Protein AF-A0A1G2ZCS8-F1 (afdb_monomer)

Secondary structure (DSSP, 8-state):
-HHHHHHHHHT-S--GGGHHHHHHHHHHHHHHTT-HHHHHHHHHHHHHHSPTTHHHHHHHHHHHHHHHHT-HHHHHHHHHHHHT-PPPPPPPPP-

Mean predicted aligned error: 6.1 Å

Radius of gyration: 14.86 Å;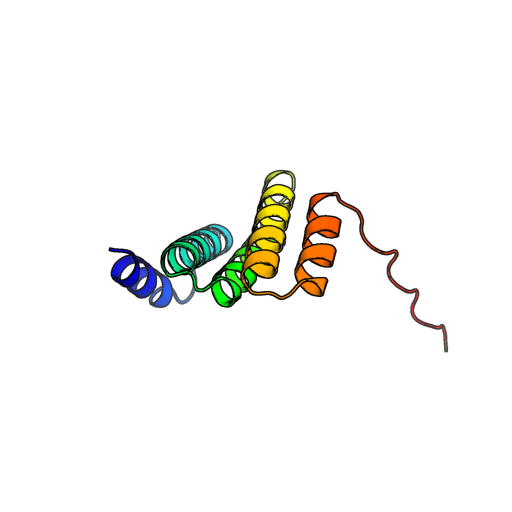 Cα contacts (8 Å, |Δi|>4): 111; chains: 1; bounding box: 26×38×41 Å

Structure (mmCIF, N/CA/C/O backbone):
data_AF-A0A1G2ZCS8-F1
#
_entry.id   AF-A0A1G2ZCS8-F1
#
loop_
_atom_site.group_PDB
_atom_site.id
_atom_site.type_symbol
_atom_site.label_atom_id
_atom_site.label_alt_id
_atom_site.label_comp_id
_atom_site.label_asym_id
_atom_site.label_entity_id
_atom_site.label_seq_id
_atom_site.pdbx_PDB_ins_code
_atom_site.Cartn_x
_atom_site.Cartn_y
_atom_site.Cartn_z
_atom_site.occupancy
_atom_site.B_iso_or_equiv
_atom_site.auth_seq_id
_atom_site.auth_comp_id
_atom_site.auth_asym_id
_atom_site.auth_atom_id
_atom_site.pdbx_PDB_model_num
ATOM 1 N N . MET A 1 1 ? 2.682 18.833 14.051 1.00 60.41 1 MET A N 1
ATOM 2 C CA . MET A 1 1 ? 3.782 18.647 13.075 1.00 60.41 1 MET A CA 1
ATOM 3 C C . MET A 1 1 ? 3.341 17.881 11.830 1.00 60.41 1 MET A C 1
ATOM 5 O O . MET A 1 1 ? 3.648 18.331 10.739 1.00 60.41 1 MET A O 1
ATOM 9 N N . THR A 1 2 ? 2.565 16.800 11.959 1.00 74.94 2 THR A N 1
ATOM 10 C CA . THR A 1 2 ? 2.119 15.946 10.838 1.00 74.94 2 THR A CA 1
ATOM 11 C C . THR A 1 2 ? 1.394 16.690 9.706 1.00 74.94 2 THR A C 1
ATOM 13 O O . THR A 1 2 ? 1.747 16.520 8.545 1.00 74.94 2 THR A O 1
ATOM 16 N N . ARG A 1 3 ? 0.460 17.593 10.041 1.00 75.88 3 ARG A N 1
ATOM 17 C CA . ARG A 1 3 ? -0.283 18.398 9.051 1.00 75.88 3 ARG A CA 1
ATOM 18 C C . ARG A 1 3 ? 0.592 19.313 8.195 1.00 75.88 3 ARG A C 1
ATOM 20 O O . ARG A 1 3 ? 0.319 19.480 7.017 1.00 75.88 3 ARG A O 1
ATOM 27 N N . HIS A 1 4 ? 1.643 19.896 8.773 1.00 80.31 4 HIS A N 1
ATOM 28 C CA . HIS A 1 4 ? 2.555 20.760 8.018 1.00 80.31 4 HIS A CA 1
ATOM 29 C C . HIS A 1 4 ? 3.378 19.944 7.012 1.00 80.31 4 HIS A C 1
ATOM 31 O O . HIS A 1 4 ? 3.531 20.359 5.871 1.00 80.31 4 HIS A O 1
ATOM 37 N N . ALA A 1 5 ? 3.827 18.746 7.402 1.00 78.12 5 ALA A N 1
ATOM 38 C CA . ALA A 1 5 ? 4.517 17.836 6.490 1.00 78.12 5 ALA A CA 1
ATOM 39 C C . ALA A 1 5 ? 3.618 17.392 5.321 1.00 78.12 5 ALA A C 1
ATOM 41 O O . ALA A 1 5 ? 4.074 17.395 4.182 1.00 78.12 5 ALA A O 1
ATOM 42 N N . L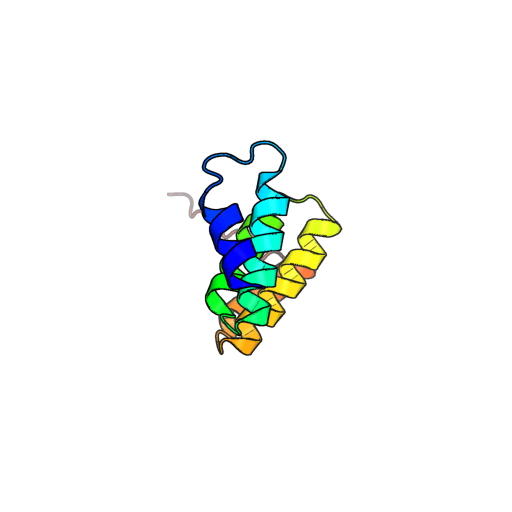EU A 1 6 ? 2.343 17.070 5.583 1.00 77.44 6 LEU A N 1
ATOM 43 C CA . LEU A 1 6 ? 1.371 16.751 4.528 1.00 77.44 6 LEU A CA 1
ATOM 44 C C . LEU A 1 6 ? 1.173 17.918 3.562 1.00 77.44 6 LEU A C 1
ATOM 46 O O . LEU A 1 6 ? 1.285 17.715 2.360 1.00 77.44 6 LEU A O 1
ATOM 50 N N . ALA A 1 7 ? 0.978 19.134 4.078 1.00 82.81 7 ALA A N 1
ATOM 51 C CA . ALA A 1 7 ? 0.814 20.322 3.242 1.00 82.81 7 ALA A CA 1
ATOM 52 C C . ALA A 1 7 ? 2.028 20.557 2.319 1.00 82.81 7 ALA A C 1
ATOM 54 O O . ALA A 1 7 ? 1.863 20.867 1.141 1.00 82.81 7 ALA A O 1
ATOM 55 N N . CYS A 1 8 ? 3.252 20.345 2.819 1.00 84.12 8 CYS A N 1
ATOM 56 C CA . CYS A 1 8 ? 4.455 20.413 1.987 1.00 84.12 8 CYS A CA 1
ATOM 57 C C . CYS A 1 8 ? 4.469 19.337 0.887 1.00 84.12 8 CYS A C 1
ATOM 59 O O . CYS A 1 8 ? 4.898 19.619 -0.228 1.00 84.12 8 CYS A O 1
ATOM 61 N N . LEU A 1 9 ? 3.992 18.121 1.177 1.00 82.44 9 LEU A N 1
ATOM 62 C CA . LEU A 1 9 ? 3.942 17.008 0.217 1.00 82.44 9 LEU A CA 1
ATOM 63 C C . LEU A 1 9 ? 2.814 17.143 -0.817 1.00 82.44 9 LEU A C 1
ATOM 65 O O . LEU A 1 9 ? 2.964 16.673 -1.944 1.00 82.44 9 LEU A O 1
ATOM 69 N N . GLU A 1 10 ? 1.690 17.759 -0.454 1.00 82.56 10 GLU A N 1
ATOM 70 C CA . GLU A 1 10 ? 0.576 18.073 -1.365 1.00 82.56 10 GLU A CA 1
ATOM 71 C C . GLU A 1 10 ? 0.964 19.155 -2.382 1.00 82.56 10 GLU A C 1
ATOM 73 O O . GLU A 1 10 ? 0.485 19.149 -3.514 1.00 82.56 10 GLU A O 1
ATOM 78 N N . GLY A 1 11 ? 1.889 20.048 -2.015 1.00 81.94 11 GLY A N 1
ATOM 79 C CA . GLY A 1 11 ? 2.450 21.049 -2.926 1.00 81.94 11 GLY A CA 1
ATOM 80 C C . GLY A 1 11 ? 3.357 20.476 -4.025 1.00 81.94 11 GLY A C 1
ATOM 81 O O . GLY A 1 11 ? 3.656 21.177 -4.993 1.00 81.94 11 GLY A O 1
ATOM 82 N N . ILE A 1 12 ? 3.792 19.217 -3.910 1.00 83.12 12 ILE A N 1
ATOM 83 C CA . ILE A 1 12 ? 4.670 18.568 -4.891 1.00 83.12 12 ILE A CA 1
ATOM 84 C C . ILE A 1 12 ? 3.811 17.938 -5.991 1.00 83.12 12 ILE A C 1
ATOM 86 O O . ILE A 1 12 ? 3.244 16.863 -5.809 1.00 83.12 12 ILE A O 1
ATOM 90 N N . LYS A 1 13 ? 3.735 18.611 -7.146 1.00 77.94 13 LYS A N 1
ATOM 91 C CA . LYS A 1 13 ? 2.971 18.140 -8.317 1.00 77.94 13 LYS A CA 1
ATOM 92 C C . LYS A 1 13 ? 3.649 16.997 -9.071 1.00 77.94 13 LYS A C 1
ATOM 94 O O . LYS A 1 13 ? 2.962 16.134 -9.598 1.00 77.94 13 LYS A O 1
ATOM 99 N N . ASP A 1 14 ? 4.977 17.008 -9.121 1.00 84.69 14 ASP A N 1
ATOM 100 C CA . ASP A 1 14 ? 5.783 15.956 -9.731 1.00 84.69 14 ASP A CA 1
ATOM 101 C C . ASP A 1 14 ? 7.044 15.760 -8.888 1.00 84.69 14 ASP A C 1
ATOM 103 O O . ASP A 1 14 ? 7.876 16.658 -8.760 1.00 84.69 14 ASP A O 1
ATOM 107 N N . ALA A 1 15 ? 7.143 14.597 -8.250 1.00 86.31 15 ALA A N 1
ATOM 108 C CA . ALA A 1 15 ? 8.302 14.217 -7.453 1.00 86.31 15 ALA A CA 1
ATOM 109 C C . ALA A 1 15 ? 9.352 13.461 -8.289 1.00 86.31 15 ALA A C 1
ATOM 111 O O . ALA A 1 15 ? 10.434 13.154 -7.780 1.00 86.31 15 ALA A O 1
ATOM 112 N N . GLY A 1 16 ? 9.047 13.138 -9.552 1.00 89.69 16 GLY A N 1
ATOM 113 C CA . GLY A 1 16 ? 9.919 12.412 -10.463 1.00 89.69 16 GLY A CA 1
ATOM 114 C C . GLY A 1 16 ? 10.465 11.126 -9.823 1.00 89.69 16 GLY A C 1
ATOM 115 O O . GLY A 1 16 ? 9.681 10.321 -9.305 1.00 89.69 16 GLY A O 1
ATOM 116 N N . PRO A 1 17 ? 11.799 10.936 -9.772 1.00 89.50 17 PRO A N 1
ATOM 117 C CA . PRO A 1 17 ? 12.431 9.773 -9.135 1.00 89.50 17 PRO A CA 1
ATOM 118 C C . PRO A 1 17 ? 12.069 9.571 -7.655 1.00 89.50 17 PRO A C 1
ATOM 120 O O . PRO A 1 17 ? 12.185 8.464 -7.135 1.00 89.50 17 PRO A O 1
ATOM 123 N N . TRP A 1 18 ? 11.620 10.623 -6.967 1.00 90.81 18 TRP A N 1
ATOM 124 C CA . TRP A 1 18 ? 11.280 10.589 -5.545 1.00 90.81 18 TRP A CA 1
ATOM 125 C C . TRP A 1 18 ? 9.810 10.278 -5.273 1.00 90.81 18 TRP A C 1
ATOM 127 O O . TRP A 1 18 ? 9.408 10.255 -4.112 1.00 90.81 18 TRP A O 1
ATOM 137 N N . SER A 1 19 ? 9.010 9.999 -6.306 1.00 92.50 19 SER A N 1
ATOM 138 C CA . SER A 1 19 ? 7.572 9.727 -6.172 1.00 92.50 19 SER A CA 1
ATOM 139 C C . SER A 1 19 ? 7.268 8.640 -5.142 1.00 92.50 19 SER A C 1
ATOM 141 O O . SER A 1 19 ? 6.456 8.855 -4.247 1.00 92.50 19 SER A O 1
ATOM 143 N N . ALA A 1 20 ? 8.005 7.527 -5.160 1.00 93.12 20 ALA A N 1
ATOM 144 C CA . ALA A 1 20 ? 7.820 6.455 -4.180 1.00 93.12 20 ALA A CA 1
ATOM 145 C C . ALA A 1 20 ? 8.086 6.907 -2.730 1.00 93.12 20 ALA A C 1
ATOM 147 O O . ALA A 1 20 ? 7.402 6.486 -1.799 1.00 93.12 20 ALA A O 1
ATOM 148 N N . VAL A 1 21 ? 9.077 7.782 -2.530 1.00 92.62 21 VAL A N 1
ATOM 149 C CA . VAL A 1 21 ? 9.425 8.319 -1.207 1.00 92.62 21 VAL A CA 1
ATOM 150 C C . VAL A 1 21 ? 8.395 9.353 -0.756 1.00 92.62 21 VAL A C 1
ATOM 152 O O . VAL A 1 21 ? 8.015 9.358 0.413 1.00 92.62 21 VAL A O 1
ATOM 155 N N . ALA A 1 22 ? 7.901 10.192 -1.668 1.00 93.44 22 ALA A N 1
ATOM 156 C CA . ALA A 1 22 ? 6.837 11.145 -1.374 1.00 93.44 22 ALA A CA 1
ATOM 157 C C . ALA A 1 22 ? 5.569 10.423 -0.890 1.00 93.44 22 ALA A C 1
ATOM 159 O O . ALA A 1 22 ? 5.024 10.789 0.153 1.00 93.44 22 ALA A O 1
ATOM 160 N N . GLU A 1 23 ? 5.161 9.347 -1.570 1.00 94.75 23 GLU A N 1
ATOM 161 C CA . GLU A 1 23 ? 4.013 8.533 -1.153 1.00 94.75 23 GLU A CA 1
ATOM 162 C C . GLU A 1 23 ? 4.234 7.838 0.195 1.00 94.75 23 GLU A C 1
ATOM 164 O O . GLU A 1 23 ? 3.353 7.838 1.059 1.00 94.75 23 GLU A O 1
ATOM 169 N N . LEU A 1 24 ? 5.443 7.324 0.445 1.00 94.56 24 LEU A N 1
ATOM 170 C CA . LEU A 1 24 ? 5.793 6.749 1.744 1.00 94.56 24 LEU A CA 1
ATOM 171 C C . LEU A 1 24 ? 5.645 7.772 2.883 1.00 94.56 24 LEU A C 1
ATOM 173 O O . LEU A 1 24 ? 5.121 7.447 3.952 1.00 94.56 24 LEU A O 1
ATOM 177 N N . LEU A 1 25 ? 6.087 9.014 2.667 1.00 93.75 25 LEU A N 1
ATOM 178 C CA . LEU A 1 25 ? 5.973 10.081 3.661 1.00 93.75 25 LEU A CA 1
ATOM 179 C C . LEU A 1 25 ? 4.516 10.511 3.881 1.00 93.75 25 LEU A C 1
ATOM 181 O O . LEU A 1 25 ? 4.124 10.727 5.032 1.00 93.75 25 LEU A O 1
ATOM 185 N N . ARG A 1 26 ? 3.697 10.576 2.820 1.00 93.75 26 ARG A N 1
ATOM 186 C CA . ARG A 1 26 ? 2.251 10.837 2.942 1.00 93.75 26 ARG A CA 1
ATOM 187 C C . ARG A 1 26 ? 1.566 9.758 3.764 1.00 93.75 26 ARG A C 1
ATOM 189 O O . ARG A 1 26 ? 0.837 10.076 4.706 1.00 93.75 26 ARG A O 1
ATOM 196 N N . ALA A 1 27 ? 1.869 8.493 3.486 1.00 95.06 27 ALA A N 1
ATOM 197 C CA . ALA A 1 27 ? 1.319 7.389 4.252 1.00 95.06 27 ALA A CA 1
ATOM 198 C C . ALA A 1 27 ? 1.681 7.465 5.735 1.00 95.06 27 ALA A C 1
ATOM 200 O O . ALA A 1 27 ? 0.840 7.283 6.612 1.00 95.06 27 ALA A O 1
ATOM 201 N N . GLU A 1 28 ? 2.947 7.733 6.031 1.00 94.12 28 GLU A N 1
ATOM 202 C CA . GLU A 1 28 ? 3.462 7.771 7.393 1.00 94.12 28 GLU A CA 1
ATOM 203 C C . GLU A 1 28 ? 2.882 8.956 8.187 1.00 94.12 28 GLU A C 1
ATOM 205 O O . GLU A 1 28 ? 2.619 8.853 9.391 1.00 94.12 28 GLU A O 1
ATOM 210 N N . ALA A 1 29 ? 2.580 10.062 7.511 1.00 93.62 29 ALA A N 1
ATOM 211 C CA . ALA A 1 29 ? 1.790 11.141 8.079 1.00 93.62 29 ALA A CA 1
ATOM 212 C C . ALA A 1 29 ? 0.325 10.727 8.334 1.00 93.62 29 ALA A C 1
ATOM 214 O O . ALA A 1 29 ? -0.165 10.889 9.454 1.00 93.62 29 ALA A O 1
ATOM 215 N N . ALA A 1 30 ? -0.348 10.102 7.364 1.00 93.31 30 ALA A N 1
ATOM 216 C CA . ALA A 1 30 ? -1.718 9.608 7.523 1.00 93.31 30 ALA A CA 1
ATOM 217 C C . ALA A 1 30 ? -1.851 8.568 8.659 1.00 93.31 30 ALA A C 1
ATOM 219 O O . ALA A 1 30 ? -2.795 8.619 9.452 1.00 93.31 30 ALA A O 1
ATOM 220 N N . ARG A 1 31 ? -0.860 7.678 8.833 1.00 94.38 31 ARG A N 1
ATOM 221 C CA . ARG A 1 31 ? -0.805 6.704 9.944 1.00 94.38 31 ARG A CA 1
ATOM 222 C C . ARG A 1 31 ? -0.782 7.381 11.308 1.00 94.38 31 ARG A C 1
ATOM 224 O O . ARG A 1 31 ? -1.463 6.912 12.222 1.00 94.38 31 ARG A O 1
ATOM 231 N N . ARG A 1 32 ? -0.023 8.473 11.457 1.00 93.06 32 ARG A N 1
ATOM 232 C CA . ARG A 1 32 ? 0.020 9.258 12.704 1.00 93.06 32 ARG A CA 1
ATOM 233 C C . ARG A 1 32 ? -1.316 9.931 13.007 1.00 93.06 32 ARG A C 1
ATOM 235 O O . ARG A 1 32 ? -1.661 10.075 14.175 1.00 93.06 32 ARG A O 1
ATOM 242 N N . GLU A 1 33 ? -2.080 10.277 11.977 1.00 94.25 33 GLU A N 1
ATOM 243 C CA . GLU A 1 33 ? -3.445 10.803 12.100 1.00 94.25 33 GLU A CA 1
ATOM 244 C C . GLU A 1 33 ? -4.516 9.702 12.219 1.00 94.25 33 GLU A C 1
ATOM 246 O O . GLU A 1 33 ? -5.702 10.008 12.277 1.00 94.25 33 GLU A O 1
ATOM 251 N N . ARG A 1 34 ? -4.118 8.419 12.279 1.00 95.06 34 ARG A N 1
ATOM 252 C CA . ARG A 1 34 ? -5.008 7.238 12.285 1.00 95.06 34 ARG A CA 1
ATOM 253 C C . ARG A 1 34 ? -5.935 7.136 11.067 1.00 95.06 34 ARG A C 1
ATOM 255 O O . ARG A 1 34 ? -6.908 6.384 11.089 1.00 95.06 34 ARG A O 1
ATOM 262 N N . ARG A 1 35 ? -5.600 7.824 9.978 1.00 95.75 35 ARG A N 1
ATOM 263 C CA . ARG A 1 35 ? -6.278 7.730 8.681 1.00 95.75 35 ARG A CA 1
ATOM 264 C C . ARG A 1 35 ? -5.744 6.514 7.930 1.00 95.75 35 ARG A C 1
ATOM 266 O O . ARG A 1 35 ? -4.935 6.621 7.016 1.00 95.75 35 ARG A O 1
ATOM 273 N N . PHE A 1 36 ? -6.120 5.327 8.403 1.00 97.25 36 PHE A N 1
ATOM 274 C CA . PHE A 1 36 ? -5.523 4.075 7.930 1.00 97.25 36 PHE A CA 1
ATOM 275 C C . PHE A 1 36 ? -5.907 3.704 6.489 1.00 97.25 36 PHE A C 1
ATOM 277 O O . PHE A 1 36 ? -5.142 2.983 5.859 1.00 97.25 36 PHE A O 1
ATOM 284 N N . GLY A 1 37 ? -7.038 4.198 5.970 1.00 96.38 37 GLY A N 1
ATOM 285 C CA . GLY A 1 37 ? -7.403 4.063 4.552 1.00 96.38 37 GLY A CA 1
ATOM 286 C C . GLY A 1 37 ? -6.415 4.810 3.656 1.00 96.38 37 GLY A C 1
ATOM 287 O O . GLY A 1 37 ? -5.648 4.179 2.941 1.00 96.38 37 GLY A O 1
ATOM 288 N N . ASP A 1 38 ? -6.330 6.129 3.828 1.00 95.44 38 ASP A N 1
ATOM 289 C CA . ASP A 1 38 ? -5.424 7.003 3.068 1.00 95.44 38 ASP A CA 1
ATOM 290 C C . ASP A 1 38 ? -3.952 6.572 3.175 1.00 95.44 38 ASP A C 1
ATOM 292 O O . ASP A 1 38 ? -3.183 6.639 2.214 1.00 95.44 38 ASP A O 1
ATOM 296 N N . ALA A 1 39 ? -3.553 6.094 4.359 1.00 97.00 39 ALA A N 1
ATOM 297 C CA . ALA A 1 39 ? -2.231 5.523 4.566 1.00 97.00 39 ALA A CA 1
ATOM 298 C C . ALA A 1 39 ? -1.983 4.271 3.718 1.00 97.00 39 ALA A C 1
ATOM 300 O O . ALA A 1 39 ? -0.875 4.096 3.214 1.00 97.00 39 ALA A O 1
ATOM 301 N N . ALA A 1 40 ? -2.978 3.388 3.600 1.00 97.81 40 ALA A N 1
ATOM 302 C CA . ALA A 1 40 ? -2.870 2.179 2.799 1.00 97.81 40 ALA A CA 1
ATOM 303 C C . ALA A 1 40 ? -2.748 2.519 1.310 1.00 97.81 40 ALA A C 1
ATOM 305 O O . ALA A 1 40 ? -1.845 1.996 0.666 1.00 97.81 40 ALA A O 1
ATOM 306 N N . ASP A 1 41 ? -3.565 3.448 0.808 1.00 96.19 41 ASP A N 1
ATOM 307 C CA . ASP A 1 41 ? -3.537 3.860 -0.600 1.00 96.19 41 ASP A CA 1
ATOM 308 C C . ASP A 1 41 ? -2.181 4.492 -0.973 1.00 96.19 41 ASP A C 1
ATOM 310 O O . ASP A 1 41 ? -1.572 4.144 -1.985 1.00 96.19 41 ASP A O 1
ATOM 314 N N . SER A 1 42 ? -1.642 5.351 -0.101 1.00 96.19 42 SER A N 1
ATOM 315 C CA . SER A 1 42 ? -0.313 5.951 -0.301 1.00 96.19 42 SER A CA 1
ATOM 316 C C . SER A 1 42 ? 0.811 4.896 -0.231 1.00 96.19 42 SER A C 1
ATOM 318 O O . SER A 1 42 ? 1.745 4.907 -1.032 1.00 96.19 42 SER A O 1
ATOM 320 N N . LEU A 1 43 ? 0.734 3.930 0.696 1.00 97.50 43 LEU A N 1
ATOM 321 C CA . LEU A 1 43 ? 1.712 2.831 0.765 1.00 97.50 43 LEU A CA 1
ATOM 322 C C . LEU A 1 43 ? 1.646 1.915 -0.453 1.00 97.50 43 LEU A C 1
ATOM 324 O O . LEU A 1 43 ? 2.687 1.425 -0.883 1.00 97.50 43 LEU A O 1
ATOM 328 N N . GLU A 1 44 ? 0.454 1.667 -0.985 1.00 96.81 44 GLU A N 1
ATOM 329 C CA . GLU A 1 44 ? 0.249 0.851 -2.176 1.00 96.81 44 GLU A CA 1
ATOM 330 C C . GLU A 1 44 ? 0.907 1.506 -3.397 1.00 96.81 44 GLU A C 1
ATOM 332 O O . GLU A 1 44 ? 1.693 0.853 -4.086 1.00 96.81 44 GLU A O 1
ATOM 337 N N . ALA A 1 45 ? 0.703 2.813 -3.593 1.00 95.56 45 ALA A N 1
ATOM 338 C CA . ALA A 1 45 ? 1.388 3.577 -4.634 1.00 95.56 45 ALA A CA 1
ATOM 339 C C . ALA A 1 45 ? 2.922 3.492 -4.495 1.00 95.56 45 ALA A C 1
ATOM 341 O O . ALA A 1 45 ? 3.630 3.217 -5.466 1.00 95.56 45 ALA A O 1
ATOM 342 N N . ALA A 1 46 ? 3.452 3.633 -3.275 1.00 95.94 46 ALA A N 1
ATOM 343 C CA . ALA A 1 46 ? 4.883 3.460 -3.020 1.00 95.94 46 ALA A CA 1
ATOM 344 C C . ALA A 1 46 ? 5.366 2.020 -3.302 1.00 95.94 46 ALA A C 1
ATOM 346 O O . ALA A 1 46 ? 6.446 1.822 -3.864 1.00 95.94 4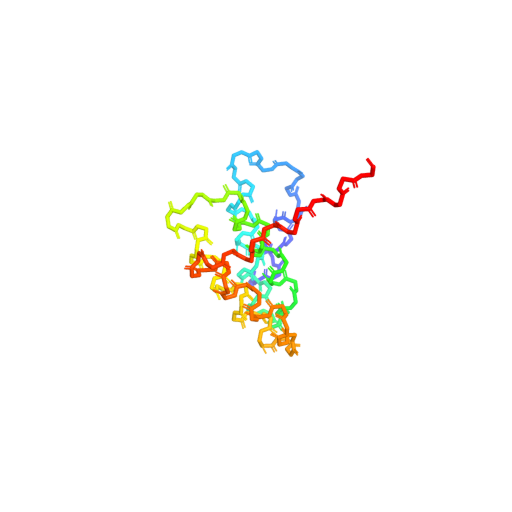6 ALA A O 1
ATOM 347 N N . ALA A 1 47 ? 4.580 1.006 -2.927 1.00 95.62 47 ALA A N 1
ATOM 348 C CA . ALA A 1 47 ? 4.925 -0.406 -3.079 1.00 95.62 47 ALA A CA 1
ATOM 349 C C . ALA A 1 47 ? 4.991 -0.849 -4.546 1.00 95.62 47 ALA A C 1
ATOM 351 O O . ALA A 1 47 ? 5.800 -1.714 -4.879 1.00 95.62 47 ALA A O 1
ATOM 352 N N . GLN A 1 48 ? 4.169 -0.257 -5.415 1.00 94.25 48 GLN A N 1
ATOM 353 C CA . GLN A 1 48 ? 4.172 -0.527 -6.855 1.00 94.25 48 GLN A CA 1
ATOM 354 C C . GLN A 1 48 ? 5.423 0.017 -7.559 1.00 94.25 48 GLN A C 1
ATOM 356 O O . GLN A 1 48 ? 5.881 -0.569 -8.538 1.00 94.25 48 GLN A O 1
ATOM 361 N N . LEU A 1 49 ? 5.991 1.114 -7.053 1.00 94.00 49 LEU A N 1
ATOM 362 C CA . LEU A 1 49 ? 7.170 1.764 -7.634 1.00 94.00 49 LEU A CA 1
ATOM 363 C C . LEU A 1 49 ? 8.496 1.173 -7.133 1.00 94.00 49 LEU A C 1
ATOM 365 O O . LEU A 1 49 ? 9.534 1.344 -7.771 1.00 94.00 49 LEU A O 1
ATOM 369 N N . MET A 1 50 ? 8.484 0.496 -5.982 1.00 92.25 50 MET A N 1
ATOM 370 C CA . MET A 1 50 ? 9.694 -0.003 -5.330 1.00 92.25 50 MET A CA 1
ATOM 371 C C . MET A 1 50 ? 9.990 -1.467 -5.687 1.00 92.25 50 MET A C 1
ATOM 373 O O . MET A 1 50 ? 9.122 -2.331 -5.534 1.00 92.25 50 MET A O 1
ATOM 377 N N . PRO A 1 51 ? 11.237 -1.808 -6.058 1.00 91.06 51 PRO A N 1
ATOM 378 C CA . PRO A 1 51 ? 11.615 -3.195 -6.283 1.00 91.06 51 PRO A CA 1
ATOM 379 C C . PRO A 1 51 ? 11.649 -4.001 -4.966 1.00 91.06 51 PRO A C 1
ATOM 381 O O . PRO A 1 51 ? 11.765 -3.439 -3.867 1.00 91.06 51 PRO A O 1
ATOM 384 N N . PRO A 1 52 ? 11.587 -5.343 -5.031 1.00 87.62 52 PRO A N 1
ATOM 385 C CA . PRO A 1 52 ? 11.912 -6.198 -3.891 1.00 87.62 52 PRO A CA 1
ATOM 386 C C . PRO A 1 52 ? 13.354 -5.949 -3.395 1.00 87.62 52 PRO A C 1
ATOM 388 O O . PRO A 1 52 ? 14.235 -5.708 -4.217 1.00 87.62 52 PRO A O 1
ATOM 391 N N . PRO A 1 53 ? 13.634 -6.040 -2.079 1.00 90.50 53 PRO A N 1
ATOM 392 C CA . PRO A 1 53 ? 12.726 -6.440 -1.000 1.00 90.50 53 PRO A CA 1
ATOM 393 C C . PRO A 1 53 ? 11.847 -5.298 -0.466 1.00 90.50 53 PRO A C 1
ATOM 395 O O . PRO A 1 53 ? 10.884 -5.571 0.248 1.00 90.50 53 PRO A O 1
ATOM 398 N N . ILE A 1 54 ? 12.141 -4.044 -0.823 1.00 92.06 54 ILE A N 1
ATOM 399 C CA . ILE A 1 54 ? 11.470 -2.851 -0.285 1.00 92.06 54 ILE A CA 1
ATOM 400 C C . ILE A 1 54 ? 9.967 -2.903 -0.573 1.00 92.06 54 ILE A C 1
ATOM 402 O O . ILE A 1 54 ? 9.169 -2.785 0.356 1.00 92.06 54 ILE A O 1
ATOM 406 N N . GLY A 1 55 ? 9.577 -3.183 -1.821 1.00 92.69 55 GLY A N 1
ATOM 407 C CA . GLY A 1 55 ? 8.167 -3.303 -2.201 1.00 92.69 55 GLY A CA 1
ATOM 408 C C . GLY A 1 55 ? 7.403 -4.340 -1.365 1.00 92.69 55 GLY A C 1
ATOM 409 O O . GLY A 1 55 ? 6.282 -4.082 -0.938 1.00 92.69 55 GLY A O 1
ATOM 410 N N . LYS A 1 56 ? 8.025 -5.481 -1.024 1.00 93.88 56 LYS A N 1
ATOM 411 C CA . LYS A 1 56 ? 7.393 -6.518 -0.180 1.00 93.88 56 LYS A CA 1
ATOM 412 C C . LYS A 1 56 ? 7.123 -6.019 1.242 1.00 93.88 56 LYS A C 1
ATOM 414 O O . LYS A 1 56 ? 6.050 -6.270 1.788 1.00 93.88 56 LYS A O 1
ATOM 419 N N . SER A 1 57 ? 8.071 -5.291 1.830 1.00 95.44 57 SER A N 1
ATOM 420 C CA . SER A 1 57 ? 7.896 -4.672 3.150 1.00 95.44 57 SER A CA 1
ATOM 421 C C . SER A 1 57 ? 6.805 -3.599 3.141 1.00 95.44 57 SER A C 1
ATOM 423 O O . SER A 1 57 ? 6.050 -3.484 4.107 1.00 95.44 57 SER A O 1
ATOM 425 N N . LEU A 1 58 ? 6.678 -2.846 2.044 1.00 96.62 58 LEU A N 1
ATOM 426 C CA . LEU A 1 58 ? 5.604 -1.868 1.879 1.00 96.62 58 LEU A CA 1
ATOM 427 C C . LEU A 1 58 ? 4.237 -2.548 1.754 1.00 96.62 58 LEU A C 1
ATOM 429 O O . LEU A 1 58 ? 3.320 -2.161 2.471 1.00 96.62 58 LEU A O 1
ATOM 433 N N . TRP A 1 59 ? 4.109 -3.628 0.980 1.00 97.38 59 TRP A N 1
ATOM 434 C CA . TRP A 1 59 ? 2.876 -4.429 0.921 1.00 97.38 59 TRP A CA 1
ATOM 435 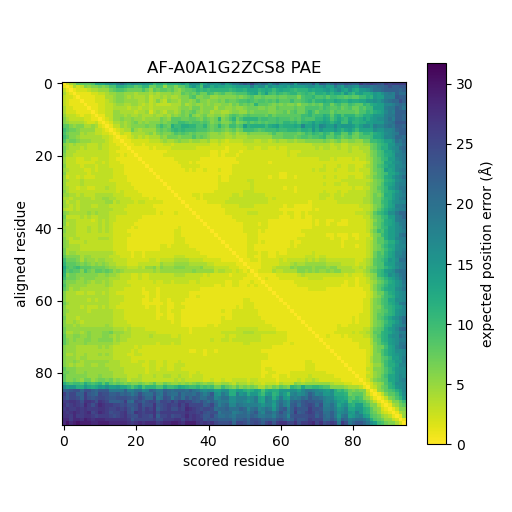C C . TRP A 1 59 ? 2.454 -4.997 2.284 1.00 97.38 59 TRP A C 1
ATOM 437 O O . TRP A 1 59 ? 1.267 -5.025 2.617 1.00 97.38 59 TRP A O 1
ATOM 447 N N . LEU A 1 60 ? 3.416 -5.383 3.128 1.00 97.62 60 LEU A N 1
ATOM 448 C CA . LEU A 1 60 ? 3.119 -5.771 4.508 1.00 97.62 60 LEU A CA 1
ATOM 449 C C . LEU A 1 60 ? 2.533 -4.589 5.299 1.00 97.62 60 LEU A C 1
ATOM 451 O O . LEU A 1 60 ? 1.569 -4.758 6.050 1.00 97.62 60 LEU A O 1
ATOM 455 N N . ALA A 1 61 ? 3.079 -3.385 5.123 1.00 97.75 61 ALA A N 1
ATOM 456 C CA . ALA A 1 61 ? 2.546 -2.174 5.739 1.00 97.75 61 ALA A CA 1
ATOM 457 C C . ALA A 1 61 ? 1.140 -1.812 5.224 1.00 97.75 61 ALA A C 1
ATOM 459 O O . ALA A 1 61 ? 0.298 -1.434 6.045 1.00 97.75 61 ALA A O 1
ATOM 460 N N . VAL A 1 62 ? 0.857 -1.999 3.927 1.00 98.00 62 VAL A N 1
A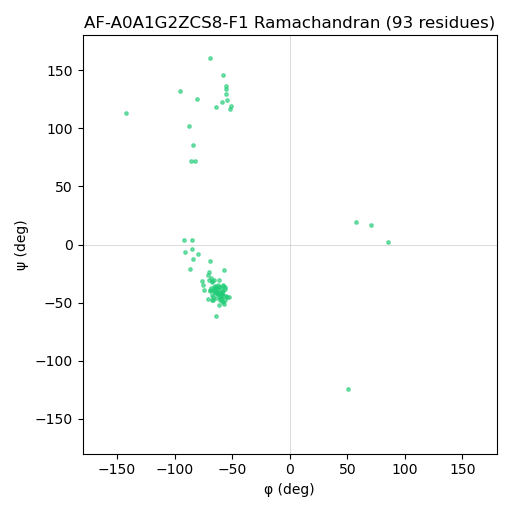TOM 461 C CA . VAL A 1 62 ? -0.491 -1.855 3.339 1.00 98.00 62 VAL A CA 1
ATOM 462 C C . VAL A 1 62 ? -1.472 -2.792 4.047 1.00 98.00 62 VAL A C 1
ATOM 464 O O . VAL A 1 62 ? -2.484 -2.338 4.583 1.00 98.00 62 VAL A O 1
ATOM 467 N N . SER A 1 63 ? -1.126 -4.080 4.167 1.00 98.12 63 SER A N 1
ATOM 468 C CA . SER A 1 63 ? -1.949 -5.074 4.873 1.00 98.12 63 SER A CA 1
ATOM 469 C C . SER A 1 63 ? -2.265 -4.652 6.312 1.00 98.12 63 SER A C 1
ATOM 471 O O . SER A 1 63 ? -3.410 -4.716 6.766 1.00 98.12 63 SER A O 1
ATOM 473 N N . MET A 1 64 ? -1.261 -4.152 7.038 1.00 98.19 64 MET A N 1
ATOM 474 C CA . MET A 1 64 ? -1.448 -3.672 8.408 1.00 98.19 64 MET A CA 1
ATOM 475 C C . MET A 1 64 ? -2.374 -2.453 8.493 1.00 98.19 64 MET A C 1
ATOM 477 O O . MET A 1 64 ? -3.134 -2.346 9.458 1.00 98.19 64 MET A O 1
ATOM 481 N N . CYS A 1 65 ? -2.321 -1.546 7.517 1.00 98.19 65 CYS A N 1
ATOM 482 C CA . CYS A 1 65 ? -3.193 -0.374 7.468 1.00 98.19 65 CYS A CA 1
ATOM 483 C C . CYS A 1 65 ? -4.635 -0.772 7.132 1.00 98.19 65 CYS A C 1
ATOM 485 O O . CYS A 1 65 ? -5.541 -0.413 7.883 1.00 98.19 65 CYS A O 1
ATOM 487 N N . HIS A 1 66 ? -4.854 -1.613 6.118 1.00 98.19 66 HIS A N 1
ATOM 488 C CA . HIS A 1 66 ? -6.187 -2.134 5.800 1.00 98.19 66 HIS A CA 1
ATOM 489 C C . HIS A 1 66 ? -6.816 -2.902 6.963 1.00 98.19 66 HIS A C 1
ATOM 491 O O . HIS A 1 66 ? -7.981 -2.670 7.284 1.00 98.19 66 HIS A O 1
ATOM 497 N N . ARG A 1 67 ? -6.036 -3.722 7.683 1.00 98.12 67 ARG A N 1
ATOM 498 C CA . ARG A 1 67 ? -6.529 -4.411 8.885 1.00 98.12 67 ARG A CA 1
ATOM 499 C C . ARG A 1 67 ? -7.020 -3.426 9.948 1.00 98.12 67 ARG A C 1
ATOM 501 O O . ARG A 1 67 ? -8.060 -3.649 10.554 1.00 98.12 67 ARG A O 1
ATOM 508 N N . ARG A 1 68 ? -6.282 -2.334 10.182 1.00 97.75 68 ARG A N 1
ATOM 509 C CA . ARG A 1 68 ? -6.669 -1.290 11.151 1.00 97.75 68 ARG A CA 1
ATOM 510 C C . ARG A 1 68 ? -7.862 -0.454 10.688 1.00 97.75 68 ARG A C 1
ATOM 512 O O . ARG A 1 68 ? -8.569 0.075 11.536 1.00 97.75 68 ARG A O 1
ATOM 519 N N . ALA A 1 69 ? -8.075 -0.342 9.379 1.00 96.75 69 ALA A N 1
ATOM 520 C CA . ALA A 1 69 ? -9.240 0.310 8.788 1.00 96.75 69 ALA A CA 1
ATOM 521 C C . ALA A 1 69 ? -10.501 -0.579 8.780 1.00 96.75 69 ALA A C 1
ATOM 523 O O . ALA A 1 69 ? -11.570 -0.088 8.446 1.00 96.75 69 ALA A O 1
ATOM 524 N N . GLY A 1 70 ? -10.390 -1.868 9.132 1.00 97.12 70 GLY A N 1
ATOM 525 C CA . GLY A 1 70 ? -11.497 -2.832 9.063 1.00 97.12 70 GLY A CA 1
ATOM 526 C C . GLY A 1 70 ? -11.681 -3.492 7.690 1.00 97.12 70 GLY A C 1
ATOM 527 O O . GLY A 1 70 ? -12.562 -4.331 7.531 1.00 97.12 70 GLY A O 1
ATOM 528 N N . ASN A 1 71 ? -10.820 -3.184 6.717 1.00 97.00 71 ASN A N 1
ATOM 529 C CA . ASN A 1 71 ? -10.878 -3.722 5.356 1.00 97.00 71 ASN A CA 1
ATOM 530 C C . ASN A 1 71 ? -10.142 -5.068 5.287 1.00 97.00 71 ASN A C 1
ATOM 532 O O . ASN A 1 71 ? -9.025 -5.154 4.771 1.00 97.00 71 ASN A O 1
ATOM 536 N N . VAL A 1 72 ? -10.736 -6.112 5.869 1.00 96.81 72 VAL A N 1
ATOM 537 C CA . VAL A 1 72 ? -10.083 -7.422 6.049 1.00 96.81 72 VAL A CA 1
ATOM 538 C C . VAL A 1 72 ? -9.687 -8.063 4.715 1.00 96.81 72 VAL A C 1
ATOM 540 O O . VAL A 1 72 ? -8.561 -8.545 4.605 1.00 96.81 72 VAL A O 1
ATOM 543 N N . ASP A 1 73 ? -10.540 -7.996 3.693 1.00 96.62 73 ASP A N 1
ATOM 544 C CA . ASP A 1 73 ? -10.262 -8.605 2.383 1.00 96.62 73 ASP A CA 1
ATOM 545 C C . ASP A 1 73 ? -9.016 -7.994 1.728 1.00 96.62 73 ASP A C 1
ATOM 547 O O . ASP A 1 73 ? -8.044 -8.698 1.446 1.00 96.62 73 ASP A O 1
ATOM 551 N N . ARG A 1 74 ? -8.961 -6.657 1.630 1.00 96.31 74 ARG A N 1
ATOM 552 C CA . ARG A 1 74 ? -7.778 -5.948 1.107 1.00 96.31 74 ARG A CA 1
ATOM 553 C C . ARG A 1 74 ? -6.530 -6.191 1.960 1.00 96.31 74 ARG A C 1
ATOM 555 O O . ARG A 1 74 ? -5.409 -6.199 1.445 1.00 96.31 74 ARG A O 1
ATOM 562 N N . ALA A 1 75 ? -6.691 -6.405 3.270 1.00 97.50 75 ALA A N 1
ATOM 563 C CA . ALA A 1 75 ? -5.573 -6.750 4.143 1.00 97.50 75 ALA A CA 1
ATOM 564 C C . ALA A 1 75 ? -4.983 -8.131 3.813 1.00 97.50 75 ALA A C 1
ATOM 566 O O . ALA A 1 75 ? -3.758 -8.284 3.843 1.00 97.50 75 ALA A O 1
ATOM 567 N N . ILE A 1 76 ? -5.828 -9.115 3.490 1.00 96.31 76 ILE A N 1
ATOM 568 C CA . ILE A 1 76 ? -5.414 -10.464 3.080 1.00 96.31 76 ILE A CA 1
ATOM 569 C C . ILE A 1 76 ? -4.702 -10.410 1.726 1.00 96.31 76 ILE A C 1
ATOM 571 O O . ILE A 1 76 ? -3.599 -10.944 1.600 1.00 96.31 76 ILE A O 1
ATOM 575 N N . GLU A 1 77 ? -5.274 -9.713 0.746 1.00 94.81 77 GLU A N 1
ATOM 576 C CA . GLU A 1 77 ? -4.684 -9.548 -0.590 1.00 94.81 77 GLU A CA 1
ATOM 577 C C . GLU A 1 77 ? -3.292 -8.909 -0.517 1.00 94.81 77 GLU A C 1
ATOM 579 O O . GLU A 1 77 ? -2.308 -9.448 -1.028 1.00 94.81 77 GLU A O 1
ATOM 584 N N . SER A 1 78 ? -3.173 -7.804 0.220 1.00 95.38 78 SER A N 1
ATOM 585 C CA . SER A 1 78 ? -1.897 -7.106 0.410 1.00 95.38 78 SER A CA 1
ATOM 586 C C . SER A 1 78 ? -0.854 -7.979 1.117 1.00 95.38 78 SER A C 1
ATOM 588 O O . SER A 1 78 ? 0.340 -7.918 0.816 1.00 95.38 78 SER A O 1
ATOM 590 N N . LEU A 1 79 ? -1.285 -8.838 2.049 1.00 96.06 79 LEU A N 1
ATOM 591 C CA . LEU A 1 79 ? -0.393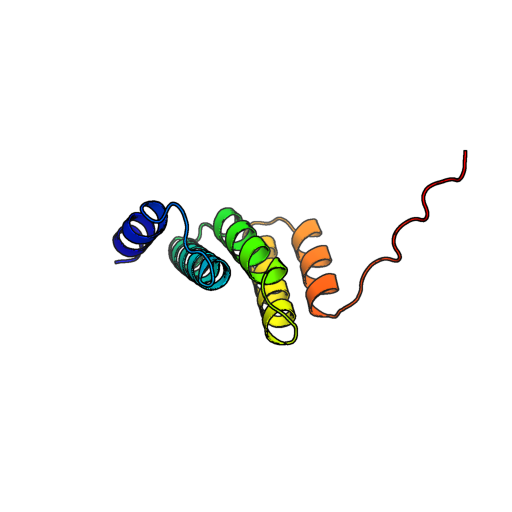 -9.791 2.706 1.00 96.06 79 LEU A CA 1
ATOM 592 C C . LEU A 1 79 ? 0.090 -10.872 1.733 1.00 96.06 79 LEU A C 1
ATOM 594 O O . LEU A 1 79 ? 1.255 -11.271 1.797 1.00 96.06 79 LEU A O 1
ATOM 598 N N . ALA A 1 80 ? -0.769 -11.330 0.821 1.00 93.75 80 ALA A N 1
ATOM 599 C CA . ALA A 1 80 ? -0.384 -12.265 -0.230 1.00 93.75 80 ALA A CA 1
ATOM 600 C C . ALA A 1 80 ? 0.705 -11.653 -1.131 1.00 93.75 80 ALA A C 1
ATOM 602 O O . ALA A 1 80 ? 1.753 -12.277 -1.327 1.00 93.75 80 ALA A O 1
ATOM 603 N N . HIS A 1 81 ? 0.542 -10.389 -1.544 1.00 90.62 81 HIS A N 1
ATOM 604 C CA . HIS A 1 81 ? 1.572 -9.631 -2.265 1.00 90.62 81 HIS A CA 1
ATOM 605 C C . HIS A 1 81 ? 2.898 -9.555 -1.499 1.00 90.62 81 HIS A C 1
ATOM 607 O O . HIS A 1 81 ? 3.956 -9.863 -2.056 1.00 90.62 81 HIS A O 1
ATOM 613 N N . ALA A 1 82 ? 2.859 -9.224 -0.204 1.00 93.94 82 ALA A N 1
ATOM 614 C CA . ALA A 1 82 ? 4.055 -9.161 0.638 1.00 93.94 82 ALA A CA 1
ATOM 615 C C . ALA A 1 82 ? 4.816 -10.500 0.685 1.00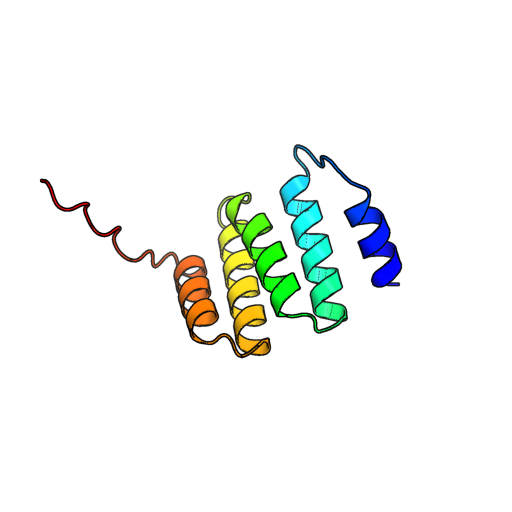 93.94 82 ALA A C 1
ATOM 617 O O . ALA A 1 82 ? 6.049 -10.530 0.710 1.00 93.94 82 ALA A O 1
ATOM 618 N N . ARG A 1 83 ? 4.086 -11.621 0.651 1.00 92.62 83 ARG A N 1
ATOM 619 C CA . ARG A 1 83 ? 4.648 -12.980 0.648 1.00 92.62 83 ARG A CA 1
ATOM 620 C C . ARG A 1 83 ? 5.038 -13.479 -0.747 1.00 92.62 83 ARG A C 1
ATOM 622 O O . ARG A 1 83 ? 5.605 -14.561 -0.856 1.00 92.62 83 ARG A O 1
ATOM 629 N N . GLY A 1 84 ? 4.778 -12.704 -1.802 1.00 88.06 84 GLY A N 1
ATOM 630 C CA . GLY A 1 84 ? 4.984 -13.125 -3.190 1.00 88.06 84 GLY A CA 1
ATOM 631 C C . GLY A 1 84 ? 3.987 -14.187 -3.661 1.00 88.06 84 GLY A C 1
ATOM 632 O O . GLY A 1 84 ? 4.236 -14.851 -4.663 1.00 88.06 84 GLY A O 1
ATOM 633 N N . ALA A 1 85 ? 2.873 -14.356 -2.946 1.00 81.94 85 ALA A N 1
ATOM 634 C CA . ALA A 1 85 ? 1.768 -15.205 -3.354 1.00 81.94 85 ALA A CA 1
ATOM 635 C C . ALA A 1 85 ? 0.875 -14.402 -4.306 1.00 81.94 85 ALA A C 1
ATOM 637 O O . ALA A 1 85 ? -0.082 -13.756 -3.889 1.00 81.94 85 ALA A O 1
ATOM 638 N N . PHE A 1 86 ? 1.225 -14.401 -5.590 1.00 67.94 86 PHE A N 1
ATOM 639 C CA . PHE A 1 86 ? 0.345 -13.863 -6.620 1.00 67.94 86 PHE A CA 1
ATOM 640 C C . PHE A 1 86 ? -0.704 -14.926 -6.952 1.00 67.94 86 PHE A C 1
ATOM 642 O O . PHE A 1 86 ? -0.309 -16.045 -7.300 1.00 67.94 86 PHE A O 1
ATOM 649 N N . PRO A 1 87 ? -2.016 -14.632 -6.876 1.00 55.59 87 PRO A N 1
ATOM 650 C CA . PRO A 1 87 ? -2.987 -15.520 -7.491 1.00 55.59 87 PRO A CA 1
ATOM 651 C C . PRO A 1 87 ? -2.597 -15.683 -8.969 1.00 55.59 87 PRO A C 1
ATOM 653 O O . PRO A 1 87 ? -2.204 -14.696 -9.607 1.00 55.59 87 PRO A O 1
ATOM 656 N N . PRO A 1 88 ? -2.631 -16.909 -9.523 1.00 55.88 88 PRO A N 1
ATOM 657 C CA . PRO A 1 88 ? -2.360 -17.101 -10.938 1.00 55.88 88 PRO A CA 1
ATOM 658 C C . PRO A 1 88 ? -3.303 -16.181 -11.710 1.00 55.88 88 PRO A C 1
ATOM 660 O O . PRO A 1 88 ? -4.514 -16.223 -11.489 1.00 55.88 88 PRO A O 1
ATOM 663 N N . ARG A 1 89 ? -2.752 -15.306 -12.567 1.00 57.91 89 ARG A N 1
ATOM 664 C CA . ARG A 1 89 ? -3.572 -14.433 -13.416 1.00 57.91 89 ARG A CA 1
ATOM 665 C C . ARG A 1 89 ? -4.588 -15.328 -14.116 1.00 57.91 89 ARG A C 1
ATOM 667 O O . ARG A 1 89 ? -4.182 -16.250 -14.827 1.00 57.91 89 ARG A O 1
ATOM 674 N N . ALA A 1 90 ? -5.879 -15.090 -13.877 1.00 58.97 90 ALA A N 1
ATOM 675 C CA . ALA A 1 90 ? -6.931 -15.795 -14.589 1.00 58.97 90 ALA A CA 1
ATOM 676 C C . ALA A 1 90 ? -6.629 -15.641 -16.083 1.00 58.97 90 ALA A C 1
ATOM 678 O O . ALA A 1 90 ? -6.535 -14.517 -16.581 1.00 58.97 90 ALA A O 1
ATOM 679 N N . ARG A 1 91 ? -6.364 -16.758 -16.774 1.00 56.09 91 ARG A N 1
ATOM 680 C CA . ARG A 1 91 ? -6.168 -16.723 -18.224 1.00 56.09 91 ARG A CA 1
ATOM 681 C C . ARG A 1 91 ? -7.415 -16.065 -18.820 1.00 56.09 91 ARG A C 1
ATOM 683 O O . ARG A 1 91 ? -8.514 -16.504 -18.468 1.00 56.09 91 ARG A O 1
ATOM 690 N N . PRO A 1 92 ? -7.279 -15.043 -19.682 1.00 58.31 92 PRO A N 1
ATOM 691 C CA . PRO A 1 92 ? -8.430 -14.553 -20.420 1.00 58.31 92 PRO A CA 1
ATOM 692 C C . PRO A 1 92 ? -9.039 -15.743 -21.166 1.00 58.31 92 PRO A C 1
ATOM 694 O O . PRO A 1 92 ? -8.307 -16.567 -21.725 1.00 58.31 92 PRO A O 1
ATOM 697 N N . LYS A 1 93 ? -10.367 -15.888 -21.094 1.00 58.69 93 LYS A N 1
ATOM 698 C CA . LYS A 1 93 ? -11.075 -16.890 -21.893 1.00 58.69 93 LYS A CA 1
ATOM 699 C C . LYS A 1 93 ? -10.763 -16.574 -23.355 1.00 58.69 93 LYS A C 1
ATOM 701 O O . LYS A 1 93 ? -10.968 -15.441 -23.774 1.00 58.69 93 LYS A O 1
ATOM 706 N N . ALA A 1 94 ? -10.196 -17.537 -24.076 1.00 67.31 94 ALA A N 1
ATOM 707 C CA . ALA A 1 94 ? -10.096 -17.436 -25.523 1.00 67.31 94 ALA A CA 1
ATOM 708 C C . ALA A 1 94 ? -11.531 -17.442 -26.066 1.00 67.31 94 ALA A C 1
ATOM 710 O O . ALA A 1 94 ? -12.276 -18.381 -25.770 1.00 67.31 94 ALA A O 1
ATOM 711 N N . GLU A 1 95 ? -11.916 -16.356 -26.733 1.00 61.53 95 GLU A N 1
ATOM 712 C CA . GLU A 1 95 ? -13.135 -16.271 -27.544 1.00 61.53 95 GLU A CA 1
ATOM 713 C C . GLU A 1 95 ? -12.959 -17.043 -28.854 1.00 61.53 95 GLU A C 1
ATOM 715 O O . GLU A 1 95 ? -11.825 -17.037 -29.395 1.00 61.53 95 GLU A O 1
#

Foldseek 3Di:
DLVVQLVVLVPPPDPDVCQLVSLCSQLVSCVVVLVLVSNLVSLQSSLVSDDPPVSLVSLQSSLVSCVSVVNNVSSVVSPCVSVVNDDPPDPPPDD

pLDDT: mean 88.6, std 11.89, range [55.59, 98.19]

Sequence (95 aa):
MTRHALACLEGIKDAGPWSAVAELLRAEAARRERRFGDAADSLEAAAQLMPPPIGKSLWLAVSMCHRRAGNVDRAIESLAHARGAFPPRARPKAE

Solvent-accessible surface area (backbone atoms only — not comparable to full-atom values): 5017 Å² total; per-residue (Å²): 1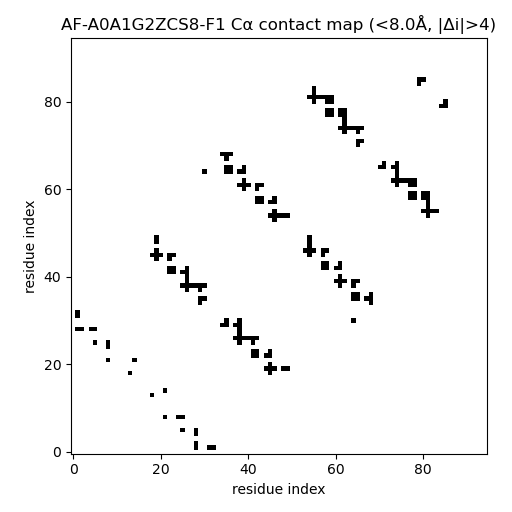14,56,68,60,56,45,54,59,57,70,69,53,88,74,55,69,95,43,40,40,57,54,25,42,52,48,12,56,38,28,48,75,71,66,37,23,59,64,15,19,56,25,23,47,57,17,23,74,70,36,60,81,71,59,14,29,57,30,24,41,50,22,13,55,22,23,48,74,57,66,40,54,68,63,15,52,55,27,39,30,52,33,72,68,52,68,76,76,77,77,74,77,80,85,129

Nearest PDB structures (foldseek):
  3mv2-assembly1_B  TM=7.233E-01  e=1.744E+00  Saccharomyces cerevisiae
  9g8o-assembly1_B  TM=7.496E-01  e=2.634E+00  Homo sapiens
 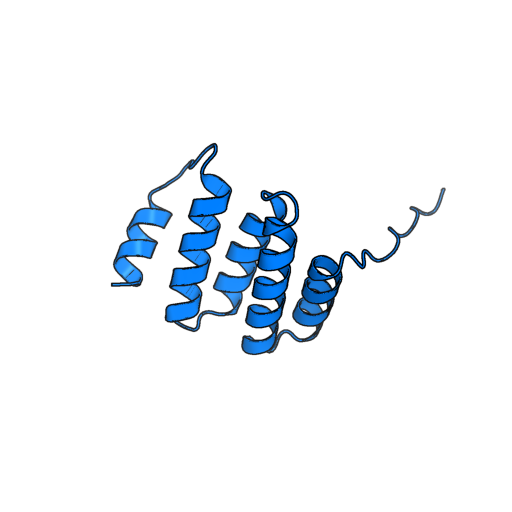 2ho1-assembly1_A  TM=7.335E-01  e=3.408E+00  Pseudomonas aeruginosa PAO1
  4a1s-assembly1_B  TM=6.915E-01  e=7.771E+00  Drosophila melanogaster